Protein AF-A0A3R7L9S7-F1 (afdb_monomer_lite)

InterPro domains:
  IPR016039 Thiolase-like [G3DSA:3.40.47.10] (3-157)
  IPR016039 Thiolase-like [SSF53901] (25-134)

Radius of gyration: 22.49 Å; chains: 1; bounding box: 57×42×61 Å

Foldseek 3Di:
DVVVVDDDPCPVVVVVVVVVVLVVDPVSVVVCCVQQVQLVVLLVLDDDPAVCSQVNSVLSRLLRCLVVVPPQAQPKDWGWDDDPDPDIDIDIDGHHPPSSVVSVPRCSVVVSPDDDDDDPCRVVCVVVVVDPDDSCVVVDDQDKDQPDQFDDDDPVDGRHRPTDIDTDD

Sequence (169 aa):
MIESGQEPKDVFGATNKVAKALRADKEFSALLSAKLSLGSPAMSNFGNLYTASLPCWIAAGFEEAYTRKLDITNHPMVIVGYGSGDASESIPMIPVKGWETAASKINVSAALENPVNLTREQYEGLHSGSMKEDLAAGKRKKEFVVGHVGSRNEASFQDIGIEYYQFLQ

pLDDT: mean 92.43, std 8.18, range [44.72, 98.25]

Organism: Trypanosoma rangeli (NCBI:txid5698)

Structure (mmCIF, N/CA/C/O backbone):
data_AF-A0A3R7L9S7-F1
#
_entry.id   AF-A0A3R7L9S7-F1
#
loop_
_atom_site.group_PDB
_atom_site.id
_atom_site.type_symbol
_atom_site.label_atom_id
_atom_site.label_alt_id
_atom_site.label_comp_id
_atom_site.label_asym_id
_atom_site.label_entity_id
_atom_site.label_seq_id
_atom_site.pdbx_PDB_ins_code
_atom_site.Cartn_x
_atom_site.Cartn_y
_atom_site.Cartn_z
_atom_site.occupancy
_atom_site.B_iso_or_equiv
_atom_site.auth_seq_id
_atom_site.auth_comp_id
_atom_site.auth_asym_id
_atom_site.auth_atom_id
_atom_site.pdbx_PDB_model_num
ATOM 1 N N . MET A 1 1 ? -32.521 17.731 -1.706 1.00 52.19 1 MET A N 1
ATOM 2 C CA . MET A 1 1 ? -31.552 18.473 -2.552 1.00 52.19 1 MET A CA 1
ATOM 3 C C . MET A 1 1 ? -30.848 17.556 -3.549 1.00 52.19 1 MET A C 1
ATOM 5 O O . MET A 1 1 ? -30.977 17.830 -4.728 1.00 52.19 1 MET A O 1
ATOM 9 N N . ILE A 1 2 ? -30.205 16.452 -3.137 1.00 44.72 2 ILE A N 1
ATOM 10 C CA . ILE A 1 2 ? -29.764 15.392 -4.081 1.00 44.72 2 ILE A CA 1
ATOM 11 C C . ILE A 1 2 ? -30.953 14.508 -4.499 1.00 44.72 2 ILE A C 1
ATOM 13 O O . ILE A 1 2 ? -31.135 14.209 -5.671 1.00 44.72 2 ILE A O 1
ATOM 17 N N . GLU A 1 3 ? -31.845 14.209 -3.552 1.00 53.25 3 GLU A N 1
ATOM 18 C CA . GLU A 1 3 ? -33.086 13.440 -3.768 1.00 53.25 3 GLU A CA 1
ATOM 19 C C . GLU A 1 3 ? -34.062 14.083 -4.770 1.00 53.25 3 GLU A C 1
ATOM 21 O O . GLU A 1 3 ? -34.942 13.416 -5.300 1.00 53.25 3 GLU A O 1
ATOM 26 N N . SER A 1 4 ? -33.905 15.380 -5.054 1.00 75.50 4 SER A N 1
ATOM 27 C CA . SER A 1 4 ? -34.706 16.124 -6.033 1.00 75.50 4 SER A CA 1
ATOM 28 C C . SER A 1 4 ? -34.073 16.167 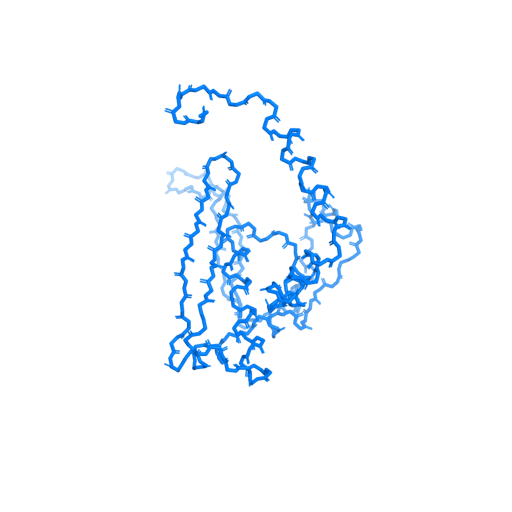-7.432 1.00 75.50 4 SER A C 1
ATOM 30 O O . SER A 1 4 ? -34.552 16.913 -8.281 1.00 75.50 4 SER A O 1
ATOM 32 N N . GLY A 1 5 ? -32.975 15.434 -7.667 1.00 68.31 5 GLY A N 1
ATOM 33 C CA . GLY A 1 5 ? -32.281 15.367 -8.961 1.00 68.31 5 GLY A CA 1
ATOM 34 C C . GLY A 1 5 ? -31.604 16.671 -9.397 1.00 68.31 5 GLY A C 1
ATOM 35 O O . GLY A 1 5 ? -31.221 16.809 -10.554 1.00 68.31 5 GLY A O 1
ATOM 36 N N . GLN A 1 6 ? -31.472 17.645 -8.493 1.00 71.19 6 GLN A N 1
ATOM 37 C CA . GLN A 1 6 ? -30.782 18.899 -8.776 1.00 71.19 6 GLN A CA 1
ATOM 38 C C . GLN A 1 6 ? -29.331 18.784 -8.331 1.00 71.19 6 GLN A C 1
ATOM 40 O O . GLN A 1 6 ? -29.053 18.529 -7.158 1.00 71.19 6 GLN A O 1
ATOM 45 N N . GLU A 1 7 ? -28.413 18.992 -9.273 1.00 66.06 7 GLU A N 1
ATOM 46 C CA . GLU A 1 7 ? -26.990 19.032 -8.970 1.00 66.06 7 GLU A CA 1
ATOM 47 C C . GLU A 1 7 ? -26.730 20.170 -7.971 1.00 66.06 7 GLU A C 1
ATOM 49 O O . GLU A 1 7 ? -27.132 21.318 -8.218 1.00 66.06 7 GLU A O 1
ATOM 54 N N . PRO A 1 8 ? -26.136 19.884 -6.801 1.00 67.88 8 PRO A N 1
ATOM 55 C CA . PRO A 1 8 ? -26.001 20.915 -5.798 1.00 67.88 8 PRO A CA 1
ATOM 56 C C . PRO A 1 8 ? -25.001 21.980 -6.273 1.00 67.88 8 PRO A C 1
ATOM 58 O O . PRO A 1 8 ? -23.926 21.688 -6.795 1.00 67.88 8 PRO A O 1
ATOM 61 N N . LYS A 1 9 ? -25.370 23.255 -6.112 1.00 75.00 9 LYS A N 1
ATOM 62 C CA . LYS A 1 9 ? -24.513 24.388 -6.488 1.00 75.00 9 LYS A CA 1
ATOM 63 C C . LYS A 1 9 ? -23.424 24.587 -5.432 1.00 75.00 9 LYS A C 1
ATOM 65 O O . LYS A 1 9 ? -23.721 24.578 -4.242 1.00 75.00 9 LYS A O 1
ATOM 70 N N . ASP A 1 10 ? -22.184 24.808 -5.871 1.00 78.12 10 ASP A N 1
ATOM 71 C CA . ASP A 1 10 ? -21.021 25.090 -5.006 1.00 78.12 10 ASP A CA 1
ATOM 72 C C . ASP A 1 10 ? -20.692 23.989 -3.966 1.00 78.12 10 ASP A C 1
ATOM 74 O O . ASP A 1 10 ? -20.208 24.269 -2.869 1.00 78.12 10 ASP A O 1
ATOM 78 N N . VAL A 1 11 ? -20.920 22.707 -4.291 1.00 79.69 11 VAL A N 1
ATOM 79 C CA . VAL A 1 11 ? -20.616 21.575 -3.380 1.00 79.69 11 VAL A CA 1
ATOM 80 C C . VAL A 1 11 ? -19.158 21.574 -2.948 1.00 79.69 11 VAL A C 1
ATOM 82 O O . VAL A 1 11 ? -18.861 21.369 -1.772 1.00 79.69 11 VAL A O 1
ATOM 85 N N . PHE A 1 12 ? -18.241 21.823 -3.883 1.00 81.94 12 PHE A N 1
ATOM 86 C CA . PHE A 1 12 ? -16.811 21.831 -3.596 1.00 81.94 12 PHE A CA 1
ATOM 87 C C . PHE A 1 12 ? -16.427 22.996 -2.682 1.00 81.94 12 PHE A C 1
ATOM 89 O O . PHE A 1 12 ? -15.693 22.792 -1.715 1.00 81.94 12 PHE A O 1
ATOM 96 N N . GLY A 1 13 ? -16.943 24.205 -2.927 1.00 88.44 13 GLY A N 1
ATOM 97 C CA . GLY A 1 13 ? -16.672 25.361 -2.075 1.00 88.44 13 GLY A CA 1
ATOM 98 C C . GLY A 1 13 ? -17.262 25.198 -0.676 1.00 88.44 13 GLY A C 1
ATOM 99 O O . GLY A 1 13 ? -16.574 25.460 0.313 1.00 88.44 13 GLY A O 1
ATOM 100 N N . ALA A 1 14 ? -18.497 24.702 -0.572 1.00 87.31 14 ALA A N 1
ATOM 101 C CA . ALA A 1 14 ? -19.140 24.408 0.705 1.00 87.31 14 ALA A CA 1
ATOM 102 C C . ALA A 1 14 ? -18.396 23.310 1.486 1.00 87.31 14 ALA A C 1
ATOM 104 O O . ALA A 1 14 ? -18.047 23.514 2.649 1.00 87.31 14 ALA A O 1
ATOM 105 N N . THR A 1 15 ? -18.068 22.190 0.835 1.00 88.25 15 THR A N 1
ATOM 106 C CA . THR A 1 15 ? -17.309 21.084 1.443 1.00 88.25 15 THR A CA 1
ATOM 107 C C . THR A 1 15 ? -15.933 21.551 1.912 1.00 88.25 15 THR A C 1
ATOM 109 O O . THR A 1 15 ? -15.532 21.257 3.036 1.00 88.25 15 THR A O 1
ATOM 112 N N . ASN A 1 16 ? -15.228 22.359 1.114 1.00 90.62 16 ASN A N 1
ATOM 113 C CA . ASN A 1 16 ? -13.934 22.919 1.504 1.00 90.62 16 ASN A CA 1
ATOM 114 C C . ASN A 1 16 ? -14.039 23.863 2.710 1.00 90.62 16 ASN A C 1
ATOM 116 O O . ASN A 1 16 ? -13.167 23.836 3.581 1.00 90.62 16 ASN A O 1
ATOM 120 N N . LYS A 1 17 ? -15.099 24.679 2.800 1.00 93.06 17 LYS A N 1
ATOM 121 C CA . LYS A 1 17 ? -15.351 25.540 3.971 1.00 93.06 17 LYS A CA 1
ATOM 122 C C . LYS A 1 17 ? -15.580 24.707 5.233 1.00 93.06 17 LYS A C 1
ATOM 124 O O . LYS A 1 17 ? -14.972 25.006 6.259 1.00 93.06 17 LYS A O 1
ATOM 129 N N . VAL A 1 18 ? -16.384 23.645 5.146 1.00 92.69 18 VAL A N 1
ATOM 130 C CA . VAL A 1 18 ? -16.618 22.712 6.262 1.00 92.69 18 VAL A CA 1
ATOM 131 C C . VAL A 1 18 ? -15.321 22.015 6.666 1.00 92.69 18 VAL A C 1
ATOM 133 O O . VAL A 1 18 ? -14.949 22.049 7.836 1.00 92.69 18 VAL A O 1
ATOM 136 N N . ALA A 1 19 ? -14.577 21.459 5.707 1.00 91.31 19 ALA A N 1
ATOM 137 C CA . ALA A 1 19 ? -13.302 20.798 5.973 1.00 91.31 19 ALA A CA 1
ATOM 138 C C . ALA A 1 19 ? -12.294 21.745 6.643 1.00 91.31 19 ALA A C 1
ATOM 140 O O . ALA A 1 19 ? -11.582 21.346 7.563 1.00 91.31 19 ALA A O 1
ATOM 141 N N . LYS A 1 20 ? -12.244 23.015 6.219 1.00 94.12 20 LYS A N 1
ATOM 142 C CA . LYS A 1 20 ? -11.398 24.037 6.845 1.00 94.12 20 LYS A CA 1
ATOM 143 C C . LYS A 1 20 ? -11.823 24.332 8.286 1.00 94.12 20 LYS A C 1
ATOM 145 O O . LYS A 1 20 ? -10.951 24.427 9.143 1.00 94.12 20 LYS A O 1
ATOM 150 N N . ALA A 1 21 ? -13.124 24.465 8.549 1.00 95.44 21 ALA A N 1
ATOM 151 C CA . ALA A 1 21 ? -13.643 24.699 9.895 1.00 95.44 21 ALA A CA 1
ATOM 152 C C . ALA A 1 21 ? -13.333 23.521 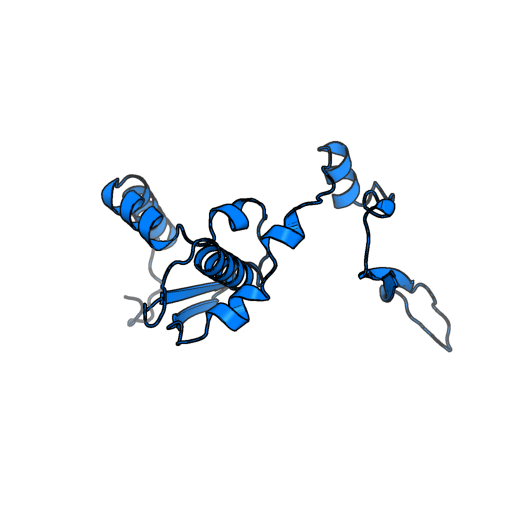10.833 1.00 95.44 21 ALA A C 1
ATOM 154 O O . ALA A 1 21 ? -12.778 23.732 11.906 1.00 95.44 21 ALA A O 1
ATOM 155 N N . LEU A 1 22 ? -13.586 22.285 10.389 1.00 93.50 22 LEU A N 1
ATOM 156 C CA . LEU A 1 22 ? -13.302 21.071 11.160 1.00 93.50 22 LEU A CA 1
ATOM 157 C C . LEU A 1 22 ? -11.809 20.910 11.473 1.00 93.50 22 LEU A C 1
ATOM 159 O O . LEU A 1 22 ? -11.449 20.579 12.594 1.00 93.50 22 LEU A O 1
ATOM 163 N N . ARG A 1 23 ? -10.918 21.196 10.515 1.00 89.62 23 ARG A N 1
ATOM 164 C CA . ARG A 1 23 ? -9.461 21.147 10.747 1.00 89.62 23 ARG A CA 1
ATOM 165 C C . ARG A 1 23 ? -8.967 22.184 11.759 1.00 89.62 23 ARG A C 1
ATOM 167 O O . ARG A 1 23 ? -7.915 21.980 12.353 1.00 89.62 23 ARG A O 1
ATOM 174 N N . ALA A 1 24 ? -9.671 23.305 11.915 1.00 94.19 24 ALA A N 1
ATOM 175 C CA . ALA A 1 24 ? -9.337 24.324 12.909 1.00 94.19 24 ALA A CA 1
ATOM 176 C C . ALA A 1 24 ? -9.905 23.999 14.303 1.00 94.19 24 ALA A C 1
ATOM 178 O O . ALA A 1 24 ? -9.469 24.586 15.295 1.00 94.19 24 ALA A O 1
ATOM 179 N N . ASP A 1 25 ? -10.865 23.078 14.381 1.00 96.88 25 ASP A N 1
ATOM 180 C CA . ASP A 1 25 ? -11.487 22.651 15.625 1.00 96.88 25 ASP A CA 1
ATOM 181 C C . ASP A 1 25 ? -10.577 21.672 16.390 1.00 96.88 25 ASP A C 1
ATOM 183 O O . ASP A 1 25 ? -10.104 20.654 15.866 1.00 96.88 25 ASP A O 1
ATOM 187 N N . LYS A 1 26 ? -10.297 22.005 17.654 1.00 96.44 26 LYS A N 1
ATOM 188 C CA . LYS A 1 26 ? -9.376 21.237 18.503 1.00 96.44 26 LYS A CA 1
ATOM 189 C C . LYS A 1 26 ? -9.978 19.916 18.968 1.00 96.44 26 LYS A C 1
ATOM 191 O O . LYS A 1 26 ? -9.248 18.930 19.050 1.00 96.44 26 LYS A O 1
ATOM 196 N N . GLU A 1 27 ? -11.273 19.888 19.270 1.00 96.31 27 GLU A N 1
ATOM 197 C CA . GLU A 1 27 ? -11.960 18.678 19.725 1.00 96.31 27 GLU A CA 1
ATOM 198 C C . GLU A 1 27 ? -12.083 17.682 18.574 1.00 96.31 27 GLU A C 1
ATOM 200 O O . GLU A 1 27 ? -11.778 16.500 18.741 1.00 96.31 27 GLU A O 1
ATOM 205 N N . PHE A 1 28 ? -12.413 18.169 17.377 1.00 94.50 28 PHE A N 1
ATOM 206 C CA . PHE A 1 28 ? -12.431 17.359 16.166 1.00 94.50 28 PHE A CA 1
ATOM 207 C C . PHE A 1 28 ? -11.044 16.800 15.836 1.00 94.50 28 PHE A C 1
ATOM 209 O O . PHE A 1 28 ? -10.908 15.615 15.537 1.00 94.50 28 PHE A O 1
ATOM 216 N N . SER A 1 29 ? -9.994 17.619 15.938 1.00 91.88 29 SER A N 1
ATOM 217 C CA . SER A 1 29 ? -8.616 17.166 15.711 1.00 91.88 29 SER A CA 1
ATOM 218 C C . SER A 1 29 ? -8.182 16.099 16.723 1.00 91.88 29 SER A C 1
ATOM 220 O O . SER A 1 29 ? -7.552 15.107 16.349 1.00 91.88 29 SER A O 1
ATOM 222 N N . ALA A 1 30 ? -8.550 16.262 17.998 1.00 94.31 30 ALA A N 1
ATOM 223 C CA . ALA A 1 30 ? -8.292 15.267 19.035 1.00 94.31 30 ALA A CA 1
ATOM 224 C C . ALA A 1 30 ? -9.059 13.961 18.774 1.00 94.31 30 ALA A C 1
ATOM 226 O O . ALA A 1 30 ? -8.483 12.879 18.889 1.00 94.31 30 ALA A O 1
ATOM 227 N N . LEU A 1 31 ? -10.326 14.052 18.355 1.00 93.81 31 LEU A N 1
ATOM 228 C CA . LEU A 1 31 ? -11.133 12.899 17.959 1.00 93.81 31 LEU A CA 1
ATOM 229 C C . LEU A 1 31 ? -10.509 12.162 16.769 1.00 93.81 31 LEU A C 1
ATOM 231 O O . LEU A 1 31 ? -10.393 10.939 16.807 1.00 93.81 31 LEU A O 1
ATOM 235 N N . LEU A 1 32 ? -10.077 12.890 15.736 1.00 91.06 32 LEU A N 1
ATOM 236 C CA . LEU A 1 32 ? -9.444 12.318 14.548 1.00 91.06 32 LEU A CA 1
ATOM 237 C C . LEU A 1 32 ? -8.164 11.565 14.918 1.00 91.06 32 LEU A C 1
ATOM 239 O O . LEU A 1 32 ? -7.995 10.415 14.526 1.00 91.06 32 LEU A O 1
ATOM 243 N N . SER A 1 33 ? -7.303 12.186 15.728 1.00 90.12 33 SER A N 1
ATOM 244 C CA . SER A 1 33 ? -6.081 11.556 16.234 1.00 90.12 33 SER A CA 1
ATOM 245 C C . SER A 1 33 ? -6.394 10.290 17.040 1.00 90.12 33 SER A C 1
ATOM 247 O O . SER A 1 33 ? -5.804 9.235 16.819 1.00 90.12 33 SER A O 1
ATOM 249 N N . ALA A 1 34 ? -7.398 10.339 17.917 1.00 91.31 34 ALA A N 1
ATOM 250 C CA . ALA A 1 34 ? -7.802 9.177 18.701 1.00 91.31 34 ALA A CA 1
ATOM 251 C C . ALA A 1 34 ? -8.373 8.037 17.838 1.00 91.31 34 ALA A C 1
ATOM 253 O O . ALA A 1 34 ? -8.126 6.871 18.133 1.00 91.31 34 ALA A O 1
ATOM 254 N N . LYS A 1 35 ? -9.137 8.350 16.783 1.00 91.88 35 LYS A N 1
ATOM 255 C CA . LYS A 1 35 ? -9.846 7.351 15.965 1.00 91.88 35 LYS A CA 1
ATOM 256 C C . LYS A 1 35 ? -9.054 6.826 14.769 1.00 91.88 35 LYS A C 1
ATOM 258 O O . LYS A 1 35 ? -9.319 5.706 14.349 1.00 91.88 35 LYS A O 1
ATOM 263 N N . LEU A 1 36 ? -8.104 7.595 14.240 1.00 91.56 36 LEU A N 1
ATOM 264 C CA . LEU A 1 36 ? -7.316 7.245 13.050 1.00 91.56 36 LEU A CA 1
ATOM 265 C C . LEU A 1 36 ? -5.818 7.055 13.337 1.00 91.56 36 LEU A C 1
ATOM 267 O O . LEU A 1 36 ? -5.024 6.974 12.405 1.00 91.56 36 LEU A O 1
ATOM 271 N N . SER A 1 37 ? -5.407 6.995 14.607 1.00 92.25 37 SER A N 1
ATOM 272 C CA . SER A 1 37 ? -3.988 6.822 14.961 1.00 92.25 37 SER A CA 1
ATOM 273 C C . SER A 1 37 ? -3.439 5.444 14.610 1.00 92.25 37 SER A C 1
ATOM 275 O O . SER A 1 37 ? -2.269 5.341 14.249 1.00 92.25 37 SER A O 1
ATOM 277 N N . LEU A 1 38 ? -4.258 4.396 14.706 1.00 94.25 38 LEU A N 1
ATOM 278 C CA . LEU A 1 38 ? -3.812 3.023 14.492 1.00 94.25 38 LEU A CA 1
ATOM 279 C C . LEU A 1 38 ? -3.363 2.819 13.033 1.00 94.25 38 LEU A C 1
ATOM 281 O O . LEU A 1 38 ? -4.121 3.079 12.099 1.00 94.25 38 LEU A O 1
ATOM 285 N N . GLY A 1 39 ? -2.120 2.378 12.844 1.00 94.56 39 GLY A N 1
ATOM 286 C CA . GLY A 1 39 ? -1.461 2.202 11.549 1.00 94.56 39 GLY A CA 1
ATOM 287 C C . GLY A 1 39 ? -0.848 3.481 10.969 1.00 94.56 39 GLY A C 1
ATOM 288 O O . GLY A 1 39 ? -0.009 3.397 10.071 1.00 94.56 39 GLY A O 1
ATOM 289 N N . SER A 1 40 ? -1.192 4.665 11.490 1.00 94.06 40 SER A N 1
ATOM 290 C CA . SER A 1 40 ? -0.724 5.946 10.944 1.00 94.06 40 SER A CA 1
ATOM 291 C C . SER A 1 40 ? 0.805 6.098 10.922 1.00 94.06 40 SER A C 1
ATOM 293 O O . SER A 1 40 ? 1.299 6.630 9.926 1.00 94.06 40 SER A O 1
ATOM 295 N N . PRO A 1 41 ? 1.575 5.664 11.945 1.00 93.50 41 PRO A N 1
ATOM 296 C CA . PRO A 1 41 ? 3.033 5.782 11.917 1.00 93.50 41 PRO A CA 1
ATOM 297 C C . PRO A 1 41 ? 3.701 4.935 10.831 1.00 93.50 41 PRO A C 1
ATOM 299 O O . PRO A 1 41 ? 4.709 5.352 10.276 1.00 93.50 41 PRO A O 1
ATOM 302 N N . ALA A 1 42 ? 3.162 3.755 10.511 1.00 94.44 42 ALA A N 1
ATOM 303 C CA . ALA A 1 42 ? 3.677 2.947 9.407 1.00 94.44 42 ALA A CA 1
ATOM 304 C C . ALA A 1 42 ? 3.263 3.561 8.063 1.00 94.44 42 ALA A C 1
ATOM 306 O O . ALA A 1 42 ? 4.103 3.737 7.181 1.00 94.44 42 ALA A O 1
ATOM 307 N N . MET A 1 43 ? 1.996 3.975 7.946 1.00 94.69 43 MET A N 1
ATOM 308 C CA . MET A 1 43 ? 1.447 4.571 6.727 1.00 94.69 43 MET A CA 1
ATOM 309 C C . MET A 1 43 ? 2.143 5.867 6.304 1.00 94.69 43 MET A C 1
ATOM 311 O O . MET A 1 43 ? 2.225 6.139 5.110 1.00 94.69 43 MET A O 1
ATOM 315 N N . SER A 1 44 ? 2.700 6.641 7.242 1.00 93.69 44 SER A N 1
ATOM 316 C CA . SER A 1 44 ? 3.448 7.864 6.922 1.00 93.69 44 SER A CA 1
ATOM 317 C C . SER A 1 44 ? 4.776 7.621 6.194 1.00 93.69 44 SER A C 1
ATOM 319 O O . SER A 1 44 ? 5.337 8.569 5.647 1.00 93.69 44 SER A O 1
ATOM 321 N N . ASN A 1 45 ? 5.269 6.378 6.151 1.00 94.62 45 ASN A N 1
ATOM 322 C CA . ASN A 1 45 ? 6.452 6.006 5.368 1.00 94.62 45 ASN A CA 1
ATOM 323 C C . ASN A 1 45 ? 6.126 5.750 3.890 1.00 94.62 45 ASN A C 1
ATOM 325 O O . ASN A 1 45 ? 7.040 5.620 3.076 1.00 94.62 45 ASN A O 1
ATOM 329 N N . PHE A 1 46 ? 4.843 5.675 3.530 1.00 93.75 46 PHE A N 1
ATOM 330 C CA . PHE A 1 46 ? 4.408 5.491 2.153 1.00 93.75 46 PHE A CA 1
ATOM 331 C C . PHE A 1 46 ? 3.970 6.813 1.519 1.00 93.75 46 PHE A C 1
ATOM 333 O O . PHE A 1 46 ? 3.480 7.731 2.177 1.00 93.75 46 PHE A O 1
ATOM 340 N N . GLY A 1 47 ? 4.097 6.877 0.194 1.00 92.50 47 GLY A N 1
ATOM 341 C CA . GLY A 1 47 ? 3.295 7.786 -0.620 1.00 92.50 47 GLY A CA 1
ATOM 342 C C . GLY A 1 47 ? 1.873 7.248 -0.817 1.00 92.50 47 GLY A C 1
ATOM 343 O O . GLY A 1 47 ? 1.423 6.328 -0.137 1.00 92.50 47 GLY A O 1
ATOM 344 N N . ASN A 1 48 ? 1.157 7.791 -1.800 1.00 93.56 48 ASN A N 1
ATOM 345 C CA . ASN A 1 48 ? -0.137 7.237 -2.187 1.00 93.56 48 ASN A CA 1
ATOM 346 C C . ASN A 1 48 ? 0.048 5.886 -2.905 1.00 93.56 48 ASN A C 1
ATOM 348 O O . ASN A 1 48 ? 0.636 5.841 -3.984 1.00 93.56 48 ASN A O 1
ATOM 352 N N . LEU A 1 49 ? -0.497 4.810 -2.332 1.00 95.06 49 LEU A N 1
ATOM 353 C CA . LEU A 1 49 ? -0.482 3.456 -2.902 1.00 95.06 49 LEU A CA 1
ATOM 354 C C . LEU A 1 49 ? -1.722 3.160 -3.766 1.00 95.06 49 LEU A C 1
ATOM 356 O O . LEU A 1 49 ? -1.983 2.010 -4.119 1.00 95.06 49 LEU A O 1
ATOM 360 N N . TYR A 1 50 ? -2.512 4.187 -4.092 1.00 94.69 50 TYR A N 1
ATOM 361 C CA . TYR A 1 50 ? -3.765 4.080 -4.836 1.00 94.69 50 TYR A CA 1
ATOM 362 C C . TYR A 1 50 ? -4.714 3.053 -4.201 1.00 94.69 50 TYR A C 1
ATOM 364 O O . TYR A 1 50 ? -5.075 3.178 -3.030 1.00 94.69 50 TYR A O 1
ATOM 372 N N . THR A 1 51 ? -5.120 2.031 -4.952 1.00 94.75 51 THR A N 1
ATOM 373 C CA . THR A 1 51 ? -6.054 0.990 -4.507 1.00 94.75 51 THR A CA 1
ATOM 374 C C . THR A 1 51 ? -5.515 0.175 -3.331 1.00 94.75 51 THR A C 1
ATOM 376 O O . THR A 1 51 ? -6.303 -0.346 -2.544 1.00 94.75 51 THR A O 1
ATOM 379 N N . ALA A 1 52 ? -4.192 0.110 -3.155 1.00 96.00 52 ALA A N 1
ATOM 380 C CA . ALA A 1 52 ? -3.565 -0.581 -2.035 1.00 96.00 52 ALA A CA 1
ATOM 381 C C . ALA A 1 52 ? -3.493 0.267 -0.751 1.00 96.00 52 ALA A C 1
ATOM 383 O O . ALA A 1 52 ? -3.195 -0.285 0.306 1.00 96.00 52 ALA A O 1
ATOM 384 N N . SER A 1 53 ? -3.816 1.568 -0.791 1.00 95.62 53 SER A N 1
ATOM 385 C CA . SER A 1 53 ? -3.728 2.455 0.382 1.00 95.62 53 SER A CA 1
ATOM 386 C C . SER A 1 53 ? -4.627 1.999 1.535 1.00 95.62 53 SER A C 1
ATOM 388 O O . SER A 1 53 ? -4.167 1.917 2.673 1.00 95.62 53 SER A O 1
ATOM 390 N N . LEU A 1 54 ? -5.892 1.660 1.256 1.00 95.19 54 LEU A N 1
ATOM 391 C CA . LEU A 1 54 ? -6.828 1.210 2.291 1.00 95.19 54 LEU A CA 1
ATOM 392 C C . LEU A 1 54 ? -6.439 -0.170 2.865 1.00 95.19 54 LEU A C 1
ATOM 394 O O . LEU A 1 54 ? -6.310 -0.270 4.086 1.00 95.19 54 LEU A O 1
ATOM 398 N N . PRO A 1 55 ? -6.183 -1.217 2.049 1.00 95.75 55 PRO A N 1
ATOM 399 C CA . PRO A 1 55 ? -5.684 -2.494 2.561 1.00 95.75 55 PRO A CA 1
ATOM 400 C C . PRO A 1 55 ? -4.379 -2.371 3.354 1.00 95.75 55 PRO A C 1
ATOM 402 O O . PRO A 1 55 ? -4.236 -3.020 4.387 1.00 95.75 55 PRO A O 1
ATOM 405 N N . CYS A 1 56 ? -3.442 -1.526 2.908 1.00 96.88 56 CYS A N 1
ATOM 406 C CA . CYS A 1 56 ? -2.181 -1.303 3.610 1.00 96.88 56 CYS A CA 1
ATOM 407 C C . CYS A 1 56 ? -2.408 -0.642 4.975 1.00 96.88 56 CYS A C 1
ATOM 409 O O . CYS A 1 56 ? -1.827 -1.091 5.959 1.00 96.88 56 CYS A O 1
ATOM 411 N N . TRP A 1 57 ? -3.319 0.334 5.074 1.00 96.00 57 TRP A N 1
ATOM 412 C CA . TRP A 1 57 ? -3.670 0.944 6.361 1.00 96.00 57 TRP A CA 1
ATOM 413 C C . TRP A 1 57 ? -4.295 -0.071 7.320 1.00 96.00 57 TRP A C 1
ATOM 415 O O . TRP A 1 57 ? -3.926 -0.119 8.492 1.00 96.00 57 TRP A O 1
ATOM 425 N N . ILE A 1 58 ? -5.207 -0.918 6.828 1.00 96.06 58 ILE A N 1
ATOM 426 C CA . ILE A 1 58 ? -5.798 -2.001 7.629 1.00 96.06 58 ILE A CA 1
ATOM 427 C C . ILE A 1 58 ? -4.694 -2.946 8.117 1.00 96.06 58 ILE A C 1
ATOM 429 O O . ILE A 1 58 ? -4.637 -3.257 9.305 1.00 96.06 58 ILE A O 1
ATOM 433 N N . ALA A 1 59 ? -3.789 -3.360 7.227 1.00 97.38 59 ALA A N 1
ATOM 434 C CA . ALA A 1 59 ? -2.680 -4.241 7.570 1.00 97.38 59 ALA A CA 1
ATOM 435 C C . ALA A 1 59 ? -1.761 -3.617 8.633 1.00 97.38 59 ALA A C 1
ATOM 437 O O . ALA A 1 59 ? -1.528 -4.229 9.673 1.00 97.38 59 ALA A O 1
ATOM 438 N N . ALA A 1 60 ? -1.326 -2.375 8.416 1.00 97.31 60 ALA A N 1
ATOM 439 C CA . ALA A 1 60 ? -0.510 -1.610 9.351 1.00 97.31 60 ALA A CA 1
ATOM 440 C C . ALA A 1 60 ? -1.193 -1.438 10.716 1.00 97.31 60 ALA A C 1
ATOM 442 O O . ALA A 1 60 ? -0.556 -1.595 11.755 1.00 97.31 60 ALA A O 1
ATOM 443 N N . GLY A 1 61 ? -2.496 -1.146 10.732 1.00 96.81 61 GLY A N 1
ATOM 444 C CA . GLY A 1 61 ? -3.242 -0.968 11.972 1.00 96.81 61 GLY A CA 1
ATOM 445 C C . GLY A 1 61 ? -3.391 -2.263 12.773 1.00 96.81 61 GLY A C 1
ATOM 446 O O . GLY A 1 61 ? -3.211 -2.263 13.991 1.00 96.81 61 GLY A O 1
ATOM 447 N N . PHE A 1 62 ? -3.663 -3.383 12.101 1.00 97.81 62 PHE A N 1
ATOM 448 C CA . PHE A 1 62 ? -3.735 -4.698 12.744 1.00 97.81 62 PHE A CA 1
ATOM 449 C C . PHE A 1 62 ? -2.362 -5.171 13.237 1.00 97.81 62 PHE A C 1
ATOM 451 O O . PHE A 1 62 ? -2.261 -5.689 14.348 1.00 97.81 62 PHE A O 1
ATOM 458 N N . GLU A 1 63 ? -1.299 -4.963 12.458 1.00 97.94 63 GLU A N 1
ATOM 459 C CA . GLU A 1 63 ? 0.076 -5.253 12.880 1.00 97.94 63 GLU A CA 1
ATOM 460 C C . GLU A 1 63 ? 0.468 -4.428 14.113 1.00 97.94 63 GLU A C 1
ATOM 462 O O . GLU A 1 63 ? 1.010 -4.970 15.082 1.00 97.94 63 GLU A O 1
ATOM 467 N N . GLU A 1 64 ? 0.134 -3.135 14.128 1.00 97.44 64 GLU A N 1
ATOM 468 C CA . GLU A 1 64 ? 0.380 -2.265 15.276 1.00 97.44 64 GLU A CA 1
ATOM 469 C C . GLU A 1 64 ? -0.396 -2.738 16.514 1.00 97.44 64 GLU A C 1
ATOM 471 O O . GLU A 1 64 ? 0.195 -2.875 17.590 1.00 97.44 64 GLU A O 1
ATOM 476 N N . ALA A 1 65 ? -1.694 -3.032 16.379 1.00 97.50 65 ALA A N 1
ATOM 477 C CA . ALA A 1 65 ? -2.511 -3.543 17.479 1.00 97.50 65 ALA A CA 1
ATOM 478 C C . ALA A 1 65 ? -1.936 -4.849 18.047 1.00 97.50 65 ALA A C 1
ATOM 480 O O . ALA A 1 65 ? -1.819 -5.000 19.265 1.00 97.50 65 ALA A O 1
ATOM 481 N N . TYR A 1 66 ? -1.518 -5.770 17.175 1.00 98.06 66 TYR A N 1
ATOM 482 C CA . TYR A 1 66 ? -0.920 -7.046 17.568 1.00 98.06 66 TYR A CA 1
ATOM 483 C C . TYR A 1 66 ? 0.413 -6.861 18.306 1.00 98.06 66 TYR A C 1
ATOM 485 O O . TYR A 1 66 ? 0.674 -7.516 19.326 1.00 98.06 66 TYR A O 1
ATOM 493 N N . THR A 1 67 ? 1.255 -5.955 17.810 1.00 97.06 67 THR A N 1
ATOM 494 C CA . 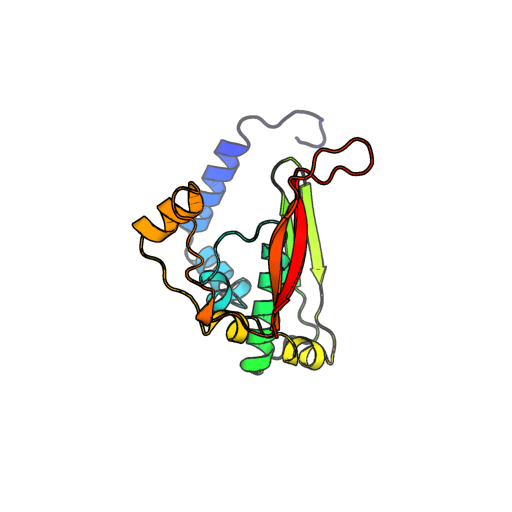THR A 1 67 ? 2.574 -5.661 18.381 1.00 97.06 67 THR A CA 1
ATOM 495 C C . THR A 1 67 ? 2.442 -4.997 19.746 1.00 97.06 67 THR A C 1
ATOM 497 O O . THR A 1 67 ? 3.088 -5.413 20.708 1.00 97.06 67 THR A O 1
ATOM 500 N N . ARG A 1 68 ? 1.537 -4.019 19.863 1.00 97.38 68 ARG A N 1
ATOM 501 C CA . ARG A 1 68 ? 1.267 -3.269 21.099 1.00 97.38 68 ARG A CA 1
ATOM 502 C C . ARG A 1 68 ? 0.347 -3.997 22.083 1.00 97.38 68 ARG A C 1
ATOM 504 O O . ARG A 1 68 ? 0.086 -3.458 23.155 1.00 97.38 68 ARG A O 1
ATOM 511 N N . LYS A 1 69 ? -0.131 -5.199 21.740 1.00 97.69 69 LYS A N 1
ATOM 512 C CA . LYS A 1 69 ? -1.059 -6.007 22.553 1.00 97.69 69 LYS A CA 1
ATOM 513 C C . LYS A 1 69 ? -2.357 -5.261 22.891 1.00 97.69 69 LYS A C 1
ATOM 515 O O . LYS A 1 69 ? -2.856 -5.346 24.010 1.00 97.69 69 LYS A O 1
ATOM 520 N N . LEU A 1 70 ? -2.892 -4.523 21.919 1.00 96.94 70 LEU A N 1
ATOM 521 C CA . LEU A 1 70 ? -4.186 -3.853 22.038 1.00 96.94 70 LEU A CA 1
ATOM 522 C C . LEU A 1 70 ? -5.302 -4.858 21.753 1.00 96.94 70 LEU A C 1
ATOM 524 O O . LEU A 1 70 ? -5.317 -5.466 20.685 1.00 96.94 70 LEU A O 1
ATOM 528 N N . ASP A 1 71 ? -6.246 -5.008 22.679 1.00 96.31 71 ASP A N 1
ATOM 529 C CA . ASP A 1 71 ? -7.433 -5.822 22.427 1.00 96.31 71 ASP A CA 1
ATOM 530 C C . ASP A 1 71 ? -8.454 -5.025 21.610 1.00 96.31 71 ASP A C 1
ATOM 532 O O . ASP A 1 71 ? -9.138 -4.139 22.124 1.00 96.31 71 ASP A O 1
ATOM 536 N N . ILE A 1 72 ? -8.535 -5.345 20.320 1.00 96.69 72 ILE A N 1
ATOM 537 C CA . ILE A 1 72 ? -9.521 -4.789 19.385 1.00 96.69 72 ILE A CA 1
ATOM 538 C C . ILE A 1 72 ? -10.669 -5.766 19.107 1.00 96.69 72 ILE A C 1
ATOM 540 O O . ILE A 1 72 ? -11.512 -5.507 18.247 1.00 96.69 72 ILE A O 1
ATOM 544 N N . THR A 1 73 ? -10.732 -6.893 19.820 1.00 98.19 73 THR A N 1
ATOM 545 C CA . THR A 1 73 ? -11.774 -7.903 19.620 1.00 98.19 73 THR A CA 1
ATOM 546 C C . THR A 1 73 ? -13.146 -7.277 19.829 1.00 98.19 73 THR A C 1
ATOM 548 O O . THR A 1 73 ? -13.373 -6.567 20.807 1.00 98.19 73 THR A O 1
ATOM 551 N N . ASN A 1 74 ? -14.070 -7.528 18.903 1.00 97.88 74 ASN A N 1
ATOM 552 C CA . ASN A 1 74 ? -15.432 -6.996 18.904 1.00 97.88 74 ASN A CA 1
ATOM 553 C C . ASN A 1 74 ? -15.542 -5.459 18.904 1.00 97.88 74 ASN A C 1
ATOM 555 O O . ASN A 1 74 ? -16.645 -4.945 19.083 1.00 97.88 74 ASN A O 1
ATOM 559 N N . HIS A 1 75 ? -14.453 -4.714 18.683 1.00 95.75 75 HIS A N 1
ATOM 560 C CA . HIS A 1 75 ? -14.507 -3.258 18.568 1.00 95.75 75 HIS A CA 1
ATOM 561 C C . HIS A 1 75 ? -14.947 -2.871 17.148 1.00 95.75 75 HIS A C 1
ATOM 563 O O . HIS A 1 75 ? -14.219 -3.161 16.197 1.00 95.75 75 HIS A O 1
ATOM 569 N N . PRO A 1 76 ? -16.112 -2.222 16.961 1.00 95.75 76 PRO A N 1
ATOM 570 C CA . PRO A 1 76 ? -16.578 -1.855 15.631 1.00 95.75 76 PRO A CA 1
ATOM 571 C C . PRO A 1 76 ? -15.667 -0.818 14.976 1.00 95.75 76 PRO A C 1
ATOM 573 O O . PRO A 1 76 ? -15.247 0.154 15.607 1.00 95.75 76 PRO A O 1
ATOM 576 N N . MET A 1 77 ? -15.411 -1.011 13.689 1.00 95.19 77 MET A N 1
ATOM 577 C CA . MET A 1 77 ? -14.633 -0.118 12.843 1.00 95.19 77 MET A CA 1
ATOM 578 C C . MET A 1 77 ? -15.404 0.163 11.554 1.00 95.19 77 MET A C 1
ATOM 580 O O . MET A 1 77 ? -16.316 -0.572 11.171 1.00 95.19 77 MET A O 1
ATOM 584 N N . VAL A 1 78 ? -15.015 1.230 10.867 1.00 94.94 78 VAL A N 1
ATOM 585 C CA . VAL A 1 78 ? -15.499 1.547 9.524 1.00 94.94 78 VAL A CA 1
ATOM 586 C C . VAL A 1 78 ? -14.284 1.725 8.635 1.00 94.94 78 VAL A C 1
ATOM 588 O O . VAL A 1 78 ? -13.371 2.474 8.981 1.00 94.94 78 VAL A O 1
ATOM 591 N N . ILE A 1 79 ? -14.288 1.046 7.494 1.00 94.31 79 ILE A N 1
ATOM 592 C CA . ILE A 1 79 ? -13.320 1.270 6.425 1.00 94.31 79 ILE A CA 1
ATOM 593 C C . ILE A 1 79 ? -13.986 2.098 5.336 1.00 94.31 79 ILE A C 1
ATOM 595 O O . ILE A 1 79 ? -15.129 1.839 4.964 1.00 94.31 79 ILE A O 1
ATOM 599 N N . VAL A 1 80 ? -13.278 3.117 4.854 1.00 93.81 80 VAL A N 1
ATOM 600 C CA . VAL A 1 80 ? -13.783 4.037 3.834 1.00 93.81 80 VAL A CA 1
ATOM 601 C C . VAL A 1 80 ? -12.825 4.013 2.654 1.00 93.81 80 VAL A C 1
ATOM 603 O O . VAL A 1 80 ? -11.681 4.453 2.763 1.00 93.81 80 VAL A O 1
ATOM 606 N N . GLY A 1 81 ? -13.290 3.459 1.538 1.00 93.25 81 GLY A N 1
ATOM 607 C CA . GLY A 1 81 ? -12.582 3.448 0.264 1.00 93.25 81 GLY A CA 1
ATOM 608 C C . GLY A 1 81 ? -13.055 4.587 -0.630 1.00 93.25 81 GLY A C 1
ATOM 609 O O . GLY A 1 81 ? -14.244 4.905 -0.667 1.00 93.25 81 GLY A O 1
ATOM 610 N N . TYR A 1 82 ? -12.127 5.193 -1.366 1.00 93.25 82 TYR A N 1
ATOM 611 C CA . TYR A 1 82 ? -12.421 6.232 -2.350 1.00 93.25 82 TYR A CA 1
ATOM 612 C C . TYR A 1 82 ? -11.561 6.041 -3.600 1.00 93.25 82 TYR A C 1
ATOM 614 O O . TYR A 1 82 ? -10.350 5.836 -3.498 1.00 93.25 82 TYR A O 1
ATOM 622 N N . GLY A 1 83 ? -12.188 6.155 -4.770 1.00 90.12 83 GLY A N 1
ATOM 623 C CA . GLY A 1 83 ? -11.535 6.245 -6.070 1.00 90.12 83 GLY A CA 1
ATOM 624 C C . GLY A 1 83 ? -12.005 7.498 -6.805 1.00 90.12 83 GLY A C 1
ATOM 625 O O . GLY A 1 83 ? -13.198 7.789 -6.851 1.00 90.12 83 GLY A O 1
ATOM 626 N N . SER A 1 84 ? -11.071 8.259 -7.381 1.00 82.00 84 SER A N 1
ATOM 627 C CA . SER A 1 84 ? -11.408 9.453 -8.164 1.00 82.00 84 SER A CA 1
ATOM 628 C C . SER A 1 84 ? -12.298 9.100 -9.360 1.00 82.00 84 SER A C 1
ATOM 630 O O . SER A 1 84 ? -11.980 8.170 -10.098 1.00 82.00 84 SER A O 1
ATOM 632 N N . GLY A 1 85 ? -13.368 9.869 -9.563 1.00 80.69 85 GLY A N 1
ATOM 633 C CA . GLY A 1 85 ? -14.465 9.546 -10.474 1.00 80.69 85 GLY A CA 1
ATOM 634 C C . GLY A 1 85 ? -15.770 9.746 -9.714 1.00 80.69 85 GLY A C 1
ATOM 635 O O . GLY A 1 85 ? -16.102 10.877 -9.366 1.00 80.69 85 GLY A O 1
ATOM 636 N N . ASP A 1 86 ? -16.452 8.655 -9.387 1.00 79.25 86 ASP A N 1
ATOM 637 C CA . ASP A 1 86 ? -17.729 8.650 -8.666 1.00 79.25 86 ASP A CA 1
ATOM 638 C C . ASP A 1 86 ? -17.830 7.563 -7.576 1.00 79.25 86 ASP A C 1
ATOM 640 O O . ASP A 1 86 ? -18.878 7.414 -6.947 1.00 79.25 86 ASP A O 1
ATOM 644 N N . ALA A 1 87 ? -16.752 6.817 -7.310 1.00 86.75 87 ALA A N 1
ATOM 645 C CA . ALA A 1 87 ? -16.807 5.634 -6.457 1.00 86.75 87 ALA A CA 1
ATOM 646 C C . ALA A 1 87 ? -16.264 5.890 -5.045 1.00 86.75 87 ALA A C 1
ATOM 648 O O . ALA A 1 87 ? -15.086 6.190 -4.829 1.00 86.75 87 ALA A O 1
ATOM 649 N N . SER A 1 88 ? -17.125 5.683 -4.054 1.00 91.62 88 SER A N 1
ATOM 650 C CA . SER A 1 88 ? -16.731 5.559 -2.652 1.00 91.62 88 SER A CA 1
ATOM 651 C C . SER A 1 88 ? -17.579 4.504 -1.970 1.00 91.62 88 SER A C 1
ATOM 653 O O . SER A 1 88 ? -18.750 4.333 -2.306 1.00 91.62 88 SER A O 1
ATOM 655 N N . GLU A 1 89 ? -16.991 3.809 -1.007 1.00 93.81 89 GLU A N 1
ATOM 656 C CA . GLU A 1 89 ? -17.681 2.776 -0.249 1.00 93.81 89 GLU A CA 1
ATOM 657 C C . GLU A 1 89 ? -17.290 2.865 1.222 1.00 93.81 89 GLU A C 1
ATOM 659 O O . GLU A 1 89 ? -16.132 3.111 1.562 1.00 93.81 89 GLU A O 1
ATOM 664 N N . SER A 1 90 ? -18.274 2.690 2.101 1.00 95.19 90 SER A N 1
ATOM 665 C CA . SER A 1 90 ? -18.065 2.610 3.544 1.00 95.19 90 SER A CA 1
ATOM 666 C C . SER A 1 90 ? -18.550 1.256 4.028 1.00 95.19 90 SER A C 1
ATOM 668 O O . SER A 1 90 ? -19.738 0.956 3.935 1.00 95.19 90 SER A O 1
ATOM 670 N N . ILE A 1 91 ? -17.630 0.448 4.546 1.00 95.62 91 ILE A N 1
ATOM 671 C CA . ILE A 1 91 ? -17.916 -0.921 4.970 1.00 95.62 91 ILE A CA 1
ATOM 672 C C . ILE A 1 91 ? -17.706 -1.000 6.487 1.00 95.62 91 ILE A C 1
ATOM 674 O O . ILE A 1 91 ? -16.612 -0.694 6.974 1.00 95.62 91 ILE A O 1
ATOM 678 N N . PRO A 1 92 ? -18.728 -1.377 7.271 1.00 96.50 92 PRO A N 1
ATOM 679 C CA . PRO A 1 92 ? -18.534 -1.684 8.678 1.00 96.50 92 PRO A CA 1
ATOM 680 C C . PRO A 1 92 ? -17.748 -2.992 8.812 1.00 96.50 92 PRO A C 1
ATOM 682 O O . PRO A 1 92 ? -18.026 -3.972 8.122 1.00 96.50 92 PRO A O 1
ATOM 685 N N . MET A 1 93 ? -16.787 -3.030 9.729 1.00 95.88 93 MET A N 1
ATOM 686 C CA . MET A 1 93 ? -16.036 -4.243 10.043 1.00 95.88 93 MET A CA 1
ATOM 687 C C . MET A 1 93 ? -15.875 -4.411 11.551 1.00 95.88 93 MET A C 1
ATOM 689 O O . MET A 1 93 ? -15.865 -3.440 12.306 1.00 95.88 93 MET A O 1
ATOM 693 N N . ILE A 1 94 ? -15.747 -5.659 11.995 1.00 97.69 94 ILE A N 1
ATOM 694 C CA . ILE A 1 94 ? -15.564 -6.003 13.406 1.00 97.69 94 ILE A CA 1
ATOM 695 C C . ILE A 1 94 ? -14.459 -7.065 13.487 1.00 97.69 94 ILE A C 1
ATOM 697 O O . ILE A 1 94 ? -14.633 -8.146 12.917 1.00 97.69 94 ILE A O 1
ATOM 701 N N . PRO A 1 95 ? -13.327 -6.801 14.167 1.00 96.94 95 PRO A N 1
ATOM 702 C CA . PRO A 1 95 ? -12.319 -7.822 14.428 1.00 96.94 95 PRO A CA 1
ATOM 703 C C . PRO A 1 95 ? -12.903 -8.923 15.316 1.00 96.94 95 PRO A C 1
ATOM 705 O O . PRO A 1 95 ? -13.490 -8.650 16.364 1.00 96.94 95 PRO A O 1
ATOM 708 N N . VAL A 1 96 ? -12.736 -10.178 14.908 1.00 97.88 96 VAL A N 1
ATOM 709 C CA . VAL A 1 96 ? -13.227 -11.346 15.652 1.00 97.88 96 VAL A CA 1
ATOM 710 C C . VAL A 1 96 ? -12.109 -11.987 16.467 1.00 97.88 96 VAL A C 1
ATOM 712 O O . VAL A 1 96 ? -10.929 -11.796 16.178 1.00 97.88 96 VAL A O 1
ATOM 715 N N . LYS A 1 97 ? -12.472 -12.783 17.479 1.00 97.94 97 LYS A N 1
ATOM 716 C CA . LYS A 1 97 ? -11.506 -13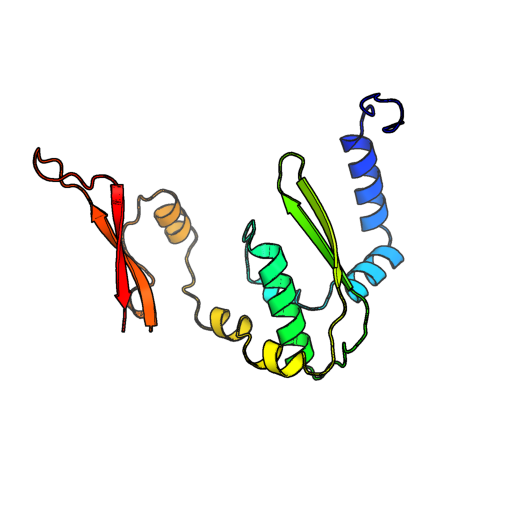.529 18.298 1.00 97.94 97 LYS A CA 1
ATOM 717 C C . LYS A 1 97 ? -10.530 -14.317 17.411 1.00 97.94 97 LYS A C 1
ATOM 719 O O . LYS A 1 97 ? -10.967 -15.081 16.552 1.00 97.94 97 LYS A O 1
ATOM 724 N N . GLY A 1 98 ? -9.228 -14.174 17.665 1.00 97.31 98 GLY A N 1
ATOM 725 C CA . GLY A 1 98 ? -8.168 -14.838 16.902 1.00 97.31 98 GLY A CA 1
ATOM 726 C C . GLY A 1 98 ? -7.611 -14.014 15.737 1.00 97.31 98 GLY A C 1
ATOM 727 O O . GLY A 1 98 ? -6.742 -14.519 15.018 1.00 97.31 98 GLY A O 1
ATOM 728 N N . TRP A 1 99 ? -8.060 -12.763 15.558 1.00 97.81 99 TRP A N 1
ATOM 729 C CA . TRP A 1 99 ? -7.519 -11.812 14.576 1.00 97.81 99 TRP A CA 1
ATOM 730 C C . TRP A 1 99 ? -5.992 -11.674 14.670 1.00 97.81 99 TRP A C 1
ATOM 732 O O . TRP A 1 99 ? -5.320 -11.482 13.656 1.00 97.81 99 TRP A O 1
ATOM 742 N N . GLU A 1 100 ? -5.432 -11.863 15.865 1.00 98.25 100 GLU A N 1
ATOM 743 C CA . GLU A 1 100 ? -4.005 -11.809 16.163 1.00 98.25 100 GLU A CA 1
ATOM 744 C C . GLU A 1 100 ? -3.203 -12.812 15.332 1.00 98.25 100 GLU A C 1
ATOM 746 O O . GLU A 1 100 ? -2.077 -12.524 14.953 1.00 98.25 100 GLU A O 1
ATOM 751 N N . THR A 1 101 ? -3.777 -13.976 15.007 1.00 97.94 101 THR A N 1
ATOM 752 C CA . THR A 1 101 ? -3.094 -15.014 14.211 1.00 97.94 101 THR A CA 1
ATOM 753 C C . THR A 1 101 ? -2.903 -14.585 12.757 1.00 97.94 101 THR A C 1
ATOM 755 O O . THR A 1 101 ? -1.944 -14.995 12.100 1.00 97.94 101 THR A O 1
ATOM 758 N N . ALA A 1 102 ? -3.837 -13.794 12.224 1.00 97.12 102 ALA A N 1
ATOM 759 C CA . ALA A 1 102 ? -3.691 -13.190 10.907 1.00 97.12 102 ALA A CA 1
ATOM 760 C C . ALA A 1 102 ? -2.733 -11.997 10.985 1.00 97.12 102 ALA A C 1
ATOM 762 O O . ALA A 1 102 ? -1.792 -11.924 10.199 1.00 97.12 102 ALA A O 1
ATOM 763 N N . ALA A 1 103 ? -2.917 -11.126 11.982 1.00 97.75 103 ALA A N 1
ATOM 764 C CA . ALA A 1 103 ? -2.079 -9.950 12.192 1.00 97.75 103 ALA A CA 1
ATOM 765 C C . ALA A 1 103 ? -0.601 -10.294 12.435 1.00 97.75 103 ALA A C 1
ATOM 767 O O . ALA A 1 103 ? 0.270 -9.605 11.924 1.00 97.75 103 ALA A O 1
ATOM 768 N N . SER A 1 104 ? -0.296 -11.400 13.120 1.00 97.38 104 SER A N 1
ATOM 769 C CA . SER A 1 104 ? 1.083 -11.837 13.386 1.00 97.38 104 SER A CA 1
ATOM 770 C C . SER A 1 104 ? 1.859 -12.260 12.138 1.00 97.38 104 SER A C 1
ATOM 772 O O . SER A 1 104 ? 3.053 -12.530 12.224 1.00 97.38 104 SER A O 1
ATOM 774 N N . LYS A 1 105 ? 1.169 -12.433 11.008 1.00 97.06 105 LYS A N 1
ATOM 775 C CA . LYS A 1 105 ? 1.760 -12.783 9.711 1.00 97.06 105 LYS A CA 1
ATOM 776 C C . LYS A 1 105 ? 1.904 -11.559 8.807 1.00 97.06 105 LYS A C 1
ATOM 778 O O . LYS A 1 105 ? 2.486 -11.671 7.730 1.00 97.06 105 LYS A O 1
ATOM 783 N N . ILE A 1 106 ? 1.341 -10.426 9.224 1.00 95.56 106 ILE A N 1
ATOM 784 C CA . ILE A 1 106 ? 1.502 -9.140 8.560 1.00 95.56 106 ILE A CA 1
ATOM 785 C C . ILE A 1 106 ? 2.897 -8.617 8.914 1.00 95.56 106 ILE A C 1
ATOM 787 O O . ILE A 1 106 ? 3.323 -8.709 10.059 1.00 95.56 106 ILE A O 1
ATOM 791 N N . ASN A 1 107 ? 3.616 -8.132 7.905 1.00 93.50 107 ASN A N 1
ATOM 792 C CA . ASN A 1 107 ? 5.022 -7.737 7.996 1.00 93.50 107 ASN A CA 1
ATOM 793 C C . ASN A 1 107 ? 5.253 -6.384 7.294 1.00 93.50 107 ASN A C 1
ATOM 795 O O . ASN A 1 107 ? 6.236 -6.225 6.570 1.00 93.50 107 ASN A O 1
ATOM 799 N N . VAL A 1 108 ? 4.331 -5.424 7.439 1.00 95.25 108 VAL A N 1
ATOM 800 C CA . VAL A 1 108 ? 4.448 -4.090 6.823 1.00 95.25 108 VAL A CA 1
ATOM 801 C C . VAL A 1 108 ? 5.686 -3.380 7.355 1.00 95.25 108 VAL A C 1
ATOM 803 O O . VAL A 1 108 ? 6.458 -2.849 6.559 1.00 95.25 108 VAL A O 1
ATOM 806 N N . SER A 1 109 ? 5.928 -3.418 8.669 1.00 92.75 109 SER A N 1
ATOM 807 C CA . SER A 1 109 ? 7.105 -2.763 9.255 1.00 92.75 109 SER A CA 1
ATOM 808 C C . SER A 1 109 ? 8.400 -3.384 8.730 1.00 92.75 109 SER A C 1
ATOM 810 O O . SER A 1 109 ? 9.286 -2.664 8.278 1.00 92.75 109 SER A O 1
ATOM 812 N N . ALA A 1 110 ? 8.476 -4.718 8.698 1.00 92.62 110 ALA A N 1
ATOM 813 C CA . ALA A 1 110 ? 9.646 -5.438 8.196 1.00 92.62 110 ALA A CA 1
ATOM 814 C C . ALA A 1 110 ? 9.912 -5.162 6.703 1.00 92.62 110 ALA A C 1
ATOM 816 O O . ALA A 1 110 ? 11.064 -5.046 6.287 1.00 92.62 110 ALA A O 1
ATOM 817 N N . ALA A 1 111 ? 8.859 -4.998 5.891 1.00 90.75 111 ALA A N 1
ATOM 818 C CA . ALA A 1 111 ? 8.990 -4.633 4.480 1.00 90.75 111 ALA A CA 1
ATOM 819 C C . ALA A 1 111 ? 9.608 -3.235 4.269 1.00 90.75 111 ALA A C 1
ATOM 821 O O . ALA A 1 111 ? 10.161 -2.966 3.204 1.00 90.75 111 ALA A O 1
ATOM 822 N N . LEU A 1 112 ? 9.548 -2.359 5.278 1.00 90.62 112 LEU A N 1
ATOM 823 C CA . LEU A 1 112 ? 10.080 -0.996 5.240 1.00 90.62 112 LEU A CA 1
ATOM 824 C C . LEU A 1 112 ? 11.487 -0.848 5.845 1.00 90.62 112 LEU A C 1
ATOM 826 O O . LEU A 1 112 ? 12.062 0.232 5.752 1.00 90.62 112 LEU A O 1
ATOM 830 N N . GLU A 1 113 ? 12.067 -1.887 6.457 1.00 89.81 113 GLU A N 1
ATOM 831 C CA . GLU A 1 113 ? 13.310 -1.764 7.244 1.00 89.81 113 GLU A CA 1
ATOM 832 C C . GLU A 1 113 ? 14.560 -1.424 6.419 1.00 89.81 113 GLU A C 1
ATOM 834 O O . GLU A 1 113 ? 15.496 -0.816 6.936 1.00 89.81 113 GLU A O 1
ATOM 839 N N . ASN A 1 114 ? 14.606 -1.812 5.140 1.00 87.25 114 ASN A N 1
ATOM 840 C CA . ASN A 1 114 ? 15.830 -1.752 4.332 1.00 87.25 114 ASN A CA 1
ATOM 841 C C . ASN A 1 114 ? 15.672 -0.941 3.032 1.00 87.25 114 ASN A C 1
ATOM 843 O O . ASN A 1 114 ? 15.976 -1.458 1.950 1.00 87.25 114 ASN A O 1
ATOM 847 N N . PRO A 1 115 ? 15.245 0.335 3.094 1.00 91.12 115 PRO A N 1
ATOM 848 C CA . PRO A 1 115 ? 15.008 1.123 1.894 1.00 91.12 115 PRO A CA 1
ATOM 849 C C . PRO A 1 115 ? 16.313 1.433 1.149 1.00 91.12 115 PRO A C 1
ATOM 851 O O . PRO A 1 115 ? 17.422 1.435 1.703 1.00 91.12 115 PRO A O 1
ATOM 854 N N . VAL A 1 116 ? 16.194 1.728 -0.142 1.00 92.69 116 VAL A N 1
ATOM 855 C CA . VAL A 1 116 ? 17.233 2.438 -0.896 1.00 92.69 116 VAL A CA 1
ATOM 856 C C . VAL A 1 116 ? 16.873 3.916 -0.856 1.00 92.69 116 VAL A C 1
ATOM 858 O O . VAL A 1 116 ? 15.891 4.330 -1.463 1.00 92.69 116 VAL A O 1
ATOM 861 N N . ASN A 1 117 ? 17.653 4.707 -0.121 1.00 94.62 117 ASN A N 1
ATOM 862 C CA . ASN A 1 117 ? 17.469 6.153 -0.104 1.00 94.62 117 ASN A CA 1
ATOM 863 C C . ASN A 1 117 ? 17.973 6.736 -1.421 1.00 94.62 117 ASN A C 1
ATOM 865 O O . ASN A 1 117 ? 19.130 6.526 -1.784 1.00 94.62 117 ASN A O 1
ATOM 869 N N . LEU A 1 118 ? 17.103 7.471 -2.104 1.00 96.06 118 LEU A N 1
ATOM 870 C CA . LEU A 1 118 ? 17.425 8.159 -3.345 1.00 96.06 118 LEU A CA 1
ATOM 871 C C . LEU A 1 118 ? 17.707 9.633 -3.065 1.00 96.06 118 LEU A C 1
ATOM 873 O O . LEU A 1 118 ? 17.009 10.264 -2.266 1.00 96.06 118 LEU A O 1
ATOM 877 N N . THR A 1 119 ? 18.692 10.204 -3.754 1.00 97.62 119 THR A N 1
ATOM 878 C CA . THR A 1 119 ? 18.771 11.662 -3.895 1.00 97.62 119 THR A CA 1
ATOM 879 C C . THR A 1 119 ? 17.652 12.158 -4.813 1.00 97.62 119 THR A C 1
ATOM 881 O O . THR A 1 119 ? 17.012 11.378 -5.527 1.00 97.62 119 THR A O 1
ATOM 884 N N . ARG A 1 120 ? 17.416 13.474 -4.828 1.00 97.88 120 ARG A N 1
ATOM 885 C CA . ARG A 1 120 ? 16.447 14.081 -5.750 1.00 97.88 120 ARG A CA 1
ATOM 886 C C . ARG A 1 120 ? 16.797 13.763 -7.203 1.00 97.88 120 ARG A C 1
ATOM 888 O O . ARG A 1 120 ? 15.927 13.356 -7.960 1.00 97.88 120 ARG A O 1
ATOM 895 N N . GLU A 1 121 ? 18.067 13.905 -7.561 1.00 97.88 121 GLU A N 1
ATOM 896 C CA . GLU A 1 121 ? 18.567 13.695 -8.920 1.00 97.88 121 GLU A CA 1
ATOM 897 C C . GLU A 1 121 ? 18.378 12.236 -9.353 1.00 97.88 121 GLU A C 1
ATOM 899 O O . GLU A 1 121 ? 17.969 11.972 -10.481 1.00 97.88 121 GLU A O 1
ATOM 904 N N . GLN A 1 122 ? 18.613 11.282 -8.443 1.00 97.75 122 GLN A N 1
ATOM 905 C CA . GLN A 1 122 ? 18.347 9.863 -8.693 1.00 97.75 122 GLN A CA 1
ATOM 906 C C . GLN A 1 122 ? 16.853 9.599 -8.905 1.00 97.75 122 GLN A C 1
ATOM 908 O O . GLN A 1 122 ? 16.482 8.916 -9.858 1.00 97.75 122 GLN A O 1
ATOM 913 N N . TYR A 1 123 ? 15.990 10.163 -8.055 1.00 96.44 123 TYR A N 1
ATOM 914 C CA . TYR A 1 123 ? 14.541 10.024 -8.195 1.00 96.44 123 TYR A CA 1
ATOM 915 C C . TYR A 1 123 ? 14.037 10.600 -9.526 1.00 96.44 123 TYR A C 1
ATOM 917 O O . TYR A 1 123 ? 13.330 9.917 -10.262 1.00 96.44 123 TYR A O 1
ATOM 925 N N . GLU A 1 124 ? 14.425 11.830 -9.869 1.00 97.69 124 GLU A N 1
ATOM 926 C CA . GLU A 1 124 ? 14.032 12.489 -11.121 1.00 97.69 124 GLU A CA 1
ATOM 927 C C . GLU A 1 124 ? 14.572 11.739 -12.346 1.00 97.69 124 GLU A C 1
ATOM 929 O O . GLU A 1 124 ? 13.865 11.570 -13.344 1.00 97.69 124 GLU A O 1
ATOM 934 N N . GLY A 1 125 ? 15.802 11.227 -12.256 1.00 98.00 125 GLY A N 1
ATOM 935 C CA . GLY A 1 125 ? 16.424 10.415 -13.295 1.00 98.00 125 GLY A CA 1
ATOM 936 C C . GLY A 1 125 ? 15.668 9.112 -13.558 1.00 98.00 125 GLY A C 1
ATOM 937 O O . GLY A 1 125 ? 15.365 8.797 -14.711 1.00 98.00 125 GLY A O 1
ATOM 938 N N . LEU A 1 126 ? 15.322 8.376 -12.497 1.00 96.38 126 LEU A N 1
ATOM 939 C CA . LEU A 1 126 ? 14.533 7.143 -12.585 1.00 96.38 126 LEU A CA 1
ATOM 940 C C . LEU A 1 126 ? 13.109 7.423 -13.080 1.00 96.38 126 LEU A C 1
ATOM 942 O O . LEU A 1 126 ? 12.623 6.736 -13.974 1.00 96.38 126 LEU A O 1
ATOM 946 N N . HIS A 1 127 ? 12.461 8.463 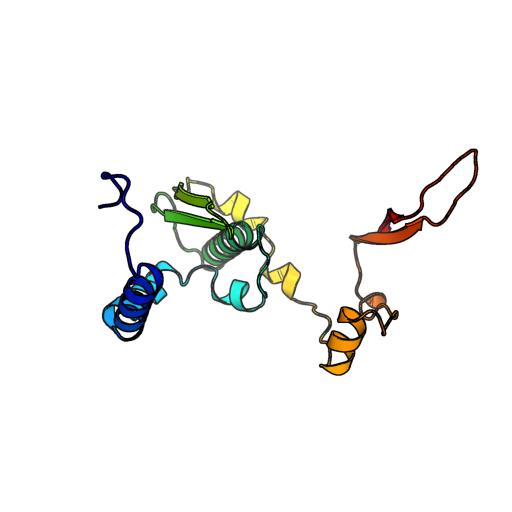-12.550 1.00 95.12 127 HIS A N 1
ATOM 947 C CA . HIS A 1 127 ? 11.088 8.833 -12.896 1.00 95.12 127 HIS A CA 1
ATOM 948 C C . HIS A 1 127 ? 10.941 9.261 -14.363 1.00 95.12 127 HIS A C 1
ATOM 950 O O . HIS A 1 127 ? 9.996 8.861 -15.037 1.00 95.12 127 HIS A O 1
ATOM 956 N N . SER A 1 128 ? 11.892 10.045 -14.877 1.00 96.56 128 SER A N 1
ATOM 957 C CA . SER A 1 128 ? 11.931 10.452 -16.290 1.00 96.56 128 SER A CA 1
ATOM 958 C C . SER A 1 128 ? 12.430 9.348 -17.229 1.00 96.56 128 SER A C 1
ATOM 960 O O . SER A 1 128 ? 12.327 9.474 -18.449 1.00 96.56 128 SER A O 1
ATOM 962 N N . GLY A 1 129 ? 13.0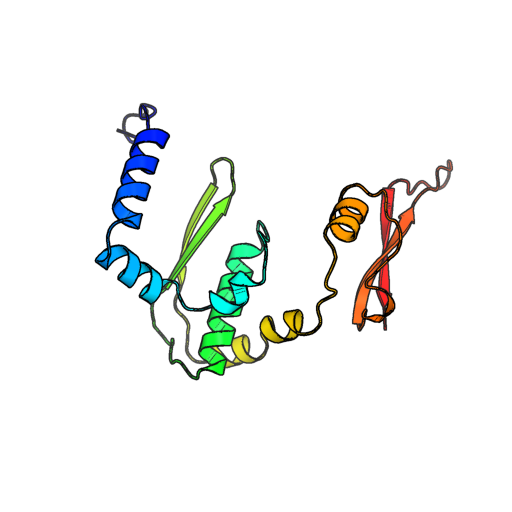10 8.278 -16.679 1.00 94.75 129 GLY A N 1
ATOM 963 C CA . GLY A 1 129 ? 13.637 7.202 -17.437 1.00 94.75 129 GLY A CA 1
ATOM 964 C C . GLY A 1 129 ? 14.986 7.570 -18.062 1.00 94.75 129 GLY A C 1
ATOM 965 O O . GLY A 1 129 ? 15.470 6.808 -18.902 1.00 94.75 129 GLY A O 1
ATOM 966 N N . SER A 1 130 ? 15.592 8.698 -17.683 1.00 96.75 130 SER A N 1
ATOM 967 C CA . SER A 1 130 ? 16.940 9.096 -18.117 1.00 96.75 130 SER A CA 1
ATOM 968 C C . SER A 1 130 ? 18.047 8.318 -17.393 1.00 96.75 130 SER A C 1
ATOM 970 O O . SER A 1 130 ? 19.107 8.079 -17.969 1.00 96.75 130 SER A O 1
ATOM 972 N N . MET A 1 131 ? 17.778 7.845 -16.173 1.00 96.44 131 MET A N 1
ATOM 973 C CA . MET A 1 131 ? 18.618 6.893 -15.446 1.00 96.44 131 MET A CA 1
ATOM 974 C C . MET A 1 131 ? 18.099 5.469 -15.678 1.00 96.44 131 MET A C 1
ATOM 976 O O . MET A 1 131 ? 16.925 5.188 -15.448 1.00 96.44 131 MET A O 1
ATOM 980 N N . LYS A 1 132 ? 18.972 4.570 -16.150 1.00 92.75 132 LYS A N 1
ATOM 981 C CA . LYS A 1 132 ? 18.649 3.148 -16.400 1.00 92.75 132 LYS A CA 1
ATOM 982 C C . LYS A 1 132 ? 19.287 2.187 -15.398 1.00 92.75 132 LYS A C 1
ATOM 984 O O . LYS A 1 132 ? 19.024 0.990 -15.454 1.00 92.75 132 LYS A O 1
ATOM 989 N N . GLU A 1 133 ? 20.149 2.700 -14.525 1.00 93.00 133 GLU A N 1
ATOM 990 C CA . GLU A 1 133 ? 20.811 1.901 -13.503 1.00 93.00 133 GLU A CA 1
ATOM 991 C C . GLU A 1 133 ? 19.807 1.442 -12.444 1.00 93.00 133 GLU A C 1
ATOM 993 O O . GLU A 1 133 ? 19.006 2.223 -11.928 1.00 93.00 133 GLU A O 1
ATOM 998 N N . ASP A 1 134 ? 19.881 0.162 -12.102 1.00 90.62 134 ASP A N 1
ATOM 999 C CA . ASP A 1 134 ? 19.106 -0.421 -11.022 1.00 90.62 134 ASP A CA 1
ATOM 1000 C C . ASP A 1 134 ? 19.813 -0.216 -9.678 1.00 90.62 134 ASP A C 1
ATOM 1002 O O . ASP A 1 134 ? 20.601 -1.046 -9.222 1.00 90.62 134 ASP A O 1
ATOM 1006 N N . LEU A 1 135 ? 19.486 0.894 -9.017 1.00 93.50 135 LEU A N 1
ATOM 1007 C CA . LEU A 1 135 ? 20.059 1.268 -7.720 1.00 93.50 135 LEU A CA 1
ATOM 1008 C C . LEU A 1 135 ? 19.699 0.293 -6.579 1.00 93.50 135 LEU A C 1
ATOM 1010 O O . LEU A 1 135 ? 20.282 0.370 -5.496 1.00 93.50 135 LEU A O 1
ATOM 1014 N N . ALA A 1 136 ? 18.748 -0.623 -6.797 1.00 91.00 136 ALA A N 1
ATOM 1015 C CA . ALA A 1 136 ? 18.321 -1.612 -5.812 1.00 91.00 136 ALA A CA 1
ATOM 1016 C C . ALA A 1 136 ? 18.913 -3.011 -6.043 1.00 91.00 136 ALA A C 1
ATOM 1018 O O . ALA A 1 136 ? 18.746 -3.865 -5.173 1.00 91.00 136 ALA A O 1
ATOM 1019 N N . ALA A 1 137 ? 19.628 -3.253 -7.151 1.00 89.44 137 ALA A N 1
ATOM 1020 C CA . ALA A 1 137 ? 20.058 -4.589 -7.583 1.00 89.44 137 ALA A CA 1
ATOM 1021 C C . ALA A 1 137 ? 20.712 -5.425 -6.467 1.00 89.44 137 ALA A C 1
ATOM 1023 O O . ALA A 1 137 ? 20.343 -6.576 -6.250 1.00 89.44 137 ALA A O 1
ATOM 1024 N N . GLY A 1 138 ? 21.642 -4.835 -5.708 1.00 88.31 138 GLY A N 1
ATOM 1025 C CA . GLY A 1 138 ? 22.367 -5.527 -4.633 1.00 88.31 138 GLY A CA 1
ATOM 1026 C C . GLY A 1 138 ? 21.564 -5.776 -3.350 1.00 88.31 138 GLY A C 1
ATOM 1027 O O . GLY A 1 138 ? 22.046 -6.470 -2.454 1.00 88.31 138 GLY A O 1
ATOM 1028 N N . LYS A 1 139 ? 20.362 -5.204 -3.227 1.00 87.38 139 LYS A N 1
ATOM 1029 C CA . LYS A 1 139 ? 19.480 -5.389 -2.064 1.00 87.38 139 LYS A CA 1
ATOM 1030 C C . LYS A 1 139 ? 18.356 -6.385 -2.315 1.00 87.38 139 LYS A C 1
ATOM 1032 O O . LYS A 1 139 ? 17.711 -6.792 -1.350 1.00 87.38 139 LYS A O 1
ATOM 1037 N N . ARG A 1 140 ? 18.137 -6.769 -3.574 1.00 87.25 140 ARG A N 1
ATOM 1038 C CA . ARG A 1 140 ? 17.017 -7.623 -3.943 1.00 87.25 140 ARG A CA 1
ATOM 1039 C C . ARG A 1 140 ? 17.168 -9.035 -3.395 1.00 87.25 140 ARG A C 1
ATOM 1041 O O . ARG A 1 140 ? 18.251 -9.612 -3.489 1.00 87.25 140 ARG A O 1
ATOM 1048 N N . LYS A 1 141 ? 16.102 -9.584 -2.811 1.00 85.81 141 LYS A N 1
ATOM 1049 C CA . LYS A 1 141 ? 16.087 -10.928 -2.206 1.00 85.81 141 LYS A CA 1
ATOM 1050 C C . LYS A 1 141 ? 14.694 -11.536 -2.289 1.00 85.81 141 LYS A C 1
ATOM 1052 O O . LYS A 1 141 ? 13.760 -10.991 -1.708 1.00 85.81 141 LYS A O 1
ATOM 1057 N N . LYS A 1 142 ? 14.577 -12.721 -2.899 1.00 91.25 142 LYS A N 1
ATOM 1058 C CA . LYS A 1 142 ? 13.328 -13.506 -2.946 1.00 91.25 142 LYS A CA 1
ATOM 1059 C C . LYS A 1 142 ? 12.130 -12.720 -3.489 1.00 91.25 142 LYS A C 1
ATOM 1061 O O . LYS A 1 142 ? 11.042 -12.762 -2.916 1.00 91.25 142 LYS A O 1
ATOM 1066 N N . GLU A 1 143 ? 12.322 -12.017 -4.597 1.00 91.69 143 GLU A N 1
ATOM 1067 C CA . GLU A 1 143 ? 11.292 -11.171 -5.202 1.00 91.69 143 GLU A CA 1
ATOM 1068 C C . GLU A 1 143 ? 11.191 -11.365 -6.716 1.00 91.69 143 GLU A C 1
ATOM 1070 O O . GLU A 1 143 ? 12.124 -11.842 -7.367 1.00 91.69 143 GLU A O 1
ATOM 1075 N N . PHE A 1 144 ? 10.034 -11.003 -7.271 1.00 95.50 144 PHE A N 1
ATOM 1076 C CA . PHE A 1 144 ? 9.818 -10.969 -8.713 1.00 95.50 144 PHE A CA 1
ATOM 1077 C C . PHE A 1 144 ? 10.258 -9.623 -9.281 1.00 95.50 144 PHE A C 1
ATOM 1079 O O . PHE A 1 144 ? 9.908 -8.573 -8.748 1.00 95.50 144 PHE A O 1
ATOM 1086 N N . VAL A 1 145 ? 10.972 -9.663 -10.400 1.00 94.38 145 VAL A N 1
ATOM 1087 C CA . VAL A 1 145 ? 11.386 -8.481 -11.160 1.00 94.38 145 VAL A CA 1
ATOM 1088 C C . VAL A 1 145 ? 10.963 -8.619 -12.613 1.00 94.38 145 VAL A C 1
ATOM 1090 O O . VAL A 1 145 ? 10.830 -9.735 -13.118 1.00 94.38 145 VAL A O 1
ATOM 1093 N N . VAL A 1 146 ? 10.807 -7.494 -13.309 1.00 94.38 146 VAL A N 1
ATOM 1094 C CA . VAL A 1 146 ? 10.773 -7.491 -14.776 1.00 94.38 146 VAL A CA 1
ATOM 1095 C C . VAL A 1 146 ? 12.202 -7.737 -15.257 1.00 94.38 146 VAL A C 1
ATOM 1097 O O . VAL A 1 146 ? 13.062 -6.868 -15.127 1.00 94.38 146 VAL A O 1
ATOM 1100 N N . GLY A 1 147 ? 12.477 -8.942 -15.754 1.00 93.81 147 GLY A N 1
ATOM 1101 C CA . GLY A 1 147 ? 13.803 -9.324 -16.239 1.00 93.81 147 GLY A CA 1
ATOM 1102 C C . GLY A 1 147 ? 14.122 -8.675 -17.583 1.00 93.81 147 GLY A C 1
ATOM 1103 O O . GLY A 1 147 ? 15.227 -8.182 -17.790 1.00 93.81 147 GLY A O 1
ATOM 1104 N N . HIS A 1 148 ? 13.145 -8.645 -18.491 1.00 95.06 148 HIS A N 1
ATOM 1105 C CA . HIS A 1 148 ? 13.217 -7.861 -19.723 1.00 95.06 148 HIS A CA 1
ATOM 1106 C C . HIS A 1 148 ? 11.824 -7.579 -20.291 1.00 95.06 148 HIS A C 1
ATOM 1108 O O . HIS A 1 148 ? 10.837 -8.201 -19.899 1.00 95.06 148 HIS A O 1
ATOM 1114 N N . VAL A 1 149 ? 11.772 -6.649 -21.244 1.00 96.50 149 VAL A N 1
ATOM 1115 C CA . VAL A 1 149 ? 10.596 -6.381 -22.075 1.00 96.50 149 VAL A CA 1
ATOM 1116 C C . VAL A 1 149 ? 10.880 -6.918 -23.474 1.00 96.50 149 VAL A C 1
ATOM 1118 O O . VAL A 1 149 ? 11.946 -6.653 -24.036 1.00 96.50 149 VAL A O 1
ATOM 1121 N N . GLY A 1 150 ? 9.947 -7.694 -24.014 1.00 97.31 150 GLY A N 1
ATOM 1122 C CA . GLY A 1 150 ? 10.032 -8.272 -25.344 1.00 97.31 150 GLY A CA 1
ATOM 1123 C C . GLY A 1 150 ? 10.130 -7.203 -26.431 1.00 97.31 150 GLY A C 1
ATOM 1124 O O . GLY A 1 150 ? 9.614 -6.086 -26.314 1.00 97.31 150 GLY A O 1
ATOM 1125 N N . SER A 1 151 ? 10.854 -7.549 -27.487 1.00 97.06 151 SER A N 1
ATOM 1126 C CA . SER A 1 151 ? 11.171 -6.669 -28.616 1.00 97.06 151 SER A CA 1
ATOM 1127 C C . SER A 1 151 ? 11.175 -7.406 -29.956 1.00 97.06 151 SER A C 1
ATOM 1129 O O . SER A 1 151 ? 11.493 -6.812 -30.988 1.00 97.06 151 SER A O 1
ATOM 1131 N N . ARG A 1 152 ? 10.818 -8.696 -29.964 1.00 96.62 152 ARG A N 1
ATOM 1132 C CA . ARG A 1 152 ? 10.778 -9.523 -31.167 1.00 96.62 152 ARG A CA 1
ATOM 1133 C C . ARG A 1 152 ? 9.566 -9.140 -31.993 1.00 96.62 152 ARG A C 1
ATOM 1135 O O . ARG A 1 152 ? 8.453 -9.020 -31.481 1.00 96.62 152 ARG A O 1
ATOM 1142 N N . ASN A 1 153 ? 9.805 -8.974 -33.287 1.00 96.62 153 ASN A N 1
ATOM 1143 C CA . ASN A 1 153 ? 8.795 -8.605 -34.264 1.00 96.62 153 ASN A CA 1
ATOM 1144 C C . ASN A 1 153 ? 8.960 -9.448 -35.531 1.00 96.62 153 ASN A C 1
ATOM 1146 O O . ASN A 1 153 ? 9.401 -8.961 -36.572 1.00 96.62 153 ASN A O 1
ATOM 1150 N N . GLU A 1 154 ? 8.676 -10.740 -35.420 1.00 96.56 154 GLU A N 1
ATOM 1151 C CA . GLU A 1 154 ? 8.814 -11.699 -36.513 1.00 96.56 154 GLU A CA 1
ATOM 1152 C C . GLU A 1 154 ? 7.437 -12.242 -36.912 1.00 96.56 154 GLU A C 1
ATOM 1154 O O . GLU A 1 154 ? 6.485 -12.209 -36.135 1.00 96.56 154 GLU A O 1
ATOM 1159 N N . ALA A 1 155 ? 7.304 -12.771 -38.132 1.00 94.94 155 ALA A N 1
ATOM 1160 C CA . ALA A 1 155 ? 6.030 -13.330 -38.597 1.00 94.94 155 ALA A CA 1
ATOM 1161 C C . ALA A 1 155 ? 5.560 -14.528 -37.747 1.00 94.94 155 ALA A C 1
ATOM 1163 O O . ALA A 1 155 ? 4.362 -14.750 -37.595 1.00 94.94 155 ALA A O 1
ATOM 1164 N N . SER A 1 156 ? 6.501 -15.296 -37.194 1.00 96.19 156 SER A N 1
ATOM 1165 C CA . SER A 1 156 ? 6.235 -16.466 -36.354 1.00 96.19 156 SER A CA 1
ATOM 1166 C C . SER A 1 156 ? 5.964 -16.131 -34.891 1.00 96.19 156 SER A C 1
ATOM 1168 O O . SER A 1 156 ? 5.366 -16.946 -34.192 1.00 96.19 156 SER A O 1
ATOM 1170 N N . PHE A 1 157 ? 6.439 -14.981 -34.406 1.00 96.06 157 PHE A N 1
ATOM 1171 C CA . PHE A 1 157 ? 6.340 -14.611 -33.000 1.00 96.06 157 PHE A CA 1
ATOM 1172 C C . PHE A 1 157 ? 6.591 -13.115 -32.803 1.00 96.06 157 PHE A C 1
ATOM 1174 O O . PHE A 1 157 ? 7.579 -12.567 -33.297 1.00 96.06 157 PHE A O 1
ATOM 1181 N N . GLN A 1 158 ? 5.715 -12.469 -32.037 1.00 96.81 158 GLN A N 1
ATOM 1182 C CA . GLN A 1 158 ? 5.854 -11.070 -31.654 1.00 96.81 158 GLN A CA 1
ATOM 1183 C C . GLN A 1 158 ? 5.586 -10.931 -30.163 1.00 96.81 158 GLN A C 1
ATOM 1185 O O . GLN A 1 158 ? 4.584 -11.441 -29.664 1.00 96.81 158 GLN A O 1
ATOM 1190 N N . ASP A 1 159 ? 6.475 -10.231 -29.468 1.00 97.62 159 ASP A N 1
ATOM 1191 C CA . ASP A 1 159 ? 6.366 -9.990 -28.027 1.00 97.62 159 ASP A CA 1
ATOM 1192 C C . ASP A 1 159 ? 6.710 -8.551 -27.636 1.00 97.62 159 ASP A C 1
ATOM 1194 O O . ASP A 1 159 ? 7.036 -8.273 -26.483 1.00 97.62 159 ASP A O 1
ATOM 1198 N N . ILE A 1 160 ? 6.630 -7.624 -28.592 1.00 97.44 160 ILE A N 1
ATOM 1199 C CA . ILE A 1 160 ? 6.912 -6.208 -28.359 1.00 97.44 160 ILE A CA 1
ATOM 1200 C C . ILE A 1 160 ? 6.074 -5.700 -27.182 1.00 97.44 160 ILE A C 1
ATOM 1202 O O . ILE A 1 160 ? 4.845 -5.732 -27.220 1.00 97.44 160 ILE A O 1
ATOM 1206 N N . GLY A 1 161 ? 6.751 -5.198 -26.149 1.00 96.50 161 GLY A N 1
ATOM 1207 C CA . GLY A 1 161 ? 6.101 -4.622 -24.971 1.00 96.50 161 GLY A CA 1
ATOM 1208 C C . GLY A 1 161 ? 5.630 -5.641 -23.931 1.00 96.50 161 GLY A C 1
ATOM 1209 O O . GLY A 1 161 ? 5.072 -5.236 -22.916 1.00 96.50 161 GLY A O 1
ATOM 1210 N N . ILE A 1 162 ? 5.862 -6.940 -24.141 1.00 97.50 162 ILE A N 1
ATOM 1211 C CA . ILE A 1 162 ? 5.519 -7.977 -23.163 1.00 97.50 162 ILE A CA 1
ATOM 1212 C C . ILE A 1 162 ? 6.598 -8.049 -22.082 1.00 97.50 162 ILE A C 1
ATOM 1214 O O . ILE A 1 162 ? 7.776 -8.240 -22.375 1.00 97.50 162 ILE A O 1
ATOM 1218 N N . GLU A 1 163 ? 6.202 -7.912 -20.821 1.00 97.62 163 GLU A N 1
ATOM 1219 C CA . GLU A 1 163 ? 7.100 -8.052 -19.675 1.00 97.62 163 GLU A CA 1
ATOM 1220 C C . GLU A 1 163 ? 7.357 -9.530 -19.358 1.00 97.62 163 GLU A C 1
ATOM 1222 O O . GLU A 1 163 ? 6.429 -10.319 -19.172 1.00 97.62 163 GLU A O 1
ATOM 1227 N N . TYR A 1 164 ? 8.630 -9.900 -19.248 1.00 97.50 164 TYR A N 1
ATOM 1228 C CA . TYR A 1 164 ? 9.057 -11.227 -18.823 1.00 97.50 164 TYR A CA 1
ATOM 1229 C C . TYR A 1 164 ? 9.604 -11.158 -17.406 1.00 97.50 164 TYR A C 1
ATOM 1231 O O . TYR A 1 164 ? 10.639 -10.537 -17.147 1.00 97.50 164 TYR A O 1
ATOM 1239 N N . TYR A 1 165 ? 8.913 -11.825 -16.489 1.00 97.19 165 TYR A N 1
ATOM 1240 C CA . TYR A 1 165 ? 9.252 -11.800 -15.075 1.00 97.19 165 TYR A CA 1
ATOM 1241 C C . TYR A 1 165 ? 10.271 -12.875 -14.707 1.00 97.19 165 TYR A C 1
ATOM 1243 O O . TYR A 1 165 ? 10.237 -13.999 -15.208 1.00 97.19 165 TYR A O 1
ATOM 1251 N N . GLN A 1 166 ? 11.150 -12.533 -13.773 1.00 95.56 166 GLN A N 1
ATOM 1252 C CA . GLN A 1 166 ? 12.112 -13.442 -13.167 1.00 95.56 166 GLN A CA 1
ATOM 1253 C C . GLN A 1 166 ? 11.958 -13.398 -11.650 1.00 95.56 166 GLN A C 1
ATOM 1255 O O . GLN A 1 166 ? 11.797 -12.328 -11.070 1.00 95.56 166 GLN A O 1
ATOM 1260 N N . PHE A 1 167 ? 12.048 -14.559 -11.005 1.00 96.00 167 PHE A N 1
ATOM 1261 C CA . PHE A 1 167 ? 12.204 -14.636 -9.558 1.00 96.00 167 PHE A CA 1
ATOM 1262 C C . PHE A 1 167 ? 13.694 -14.619 -9.198 1.00 96.00 167 PHE A C 1
ATOM 1264 O O . PHE A 1 167 ? 14.459 -15.458 -9.684 1.00 96.00 167 PHE A O 1
ATOM 1271 N N . LEU A 1 168 ? 14.110 -13.663 -8.371 1.00 92.25 168 LEU A N 1
ATOM 1272 C CA . LEU A 1 168 ? 15.469 -13.577 -7.838 1.00 92.25 168 LEU A CA 1
ATOM 1273 C C . LEU A 1 168 ? 15.559 -14.396 -6.549 1.00 92.25 168 LEU A C 1
ATOM 1275 O O . LEU A 1 168 ? 14.725 -14.229 -5.661 1.00 92.25 168 LEU A O 1
ATOM 1279 N N . GLN A 1 169 ? 16.551 -15.287 -6.463 1.00 86.00 169 GLN A N 1
ATOM 1280 C CA . GLN A 1 169 ? 16.774 -16.130 -5.281 1.00 86.00 169 GLN A CA 1
ATOM 1281 C C . GLN A 1 169 ? 17.409 -15.355 -4.127 1.00 86.00 169 GLN A C 1
ATOM 1283 O O . GLN A 1 169 ? 18.301 -14.523 -4.394 1.00 86.00 169 GLN A O 1
#

Secondary structure (DSSP, 8-state):
-TTTTPPPTTHHHHHHHHHHHHHH-HHHHHHHHHHH-TTHHHHTT----GGGHHHHHHHHHHHHHHHTT---TT--EEEEEEETTTEEEEEEE-PPTTHHHHHTT--HHHHTSS--PPPHHHHHHHHHT-----TTGGG--SEEEEEEE---B-SS-B-TT-EEEEEE-